Protein AF-A0A844QDG2-F1 (afdb_monomer_lite)

Foldseek 3Di:
DADQDDDPDDDDDPVVVVVVVVVSVVVRVVLVVLLVLLQVLCLVVQLLCVAPDPVSNVVSTQPAFDDPVVCVVDVCRRSHGSSFDPDVVRSVVSVVVSVVVVQVVVCVVPPDHDPDDPPDDDPDDDPPDDDDDDDDDDDDDDDDDDDDDDDDDDDDDDDDDDDD

pLDDT: mean 73.68, std 22.1, range [36.16, 97.31]

Structure (m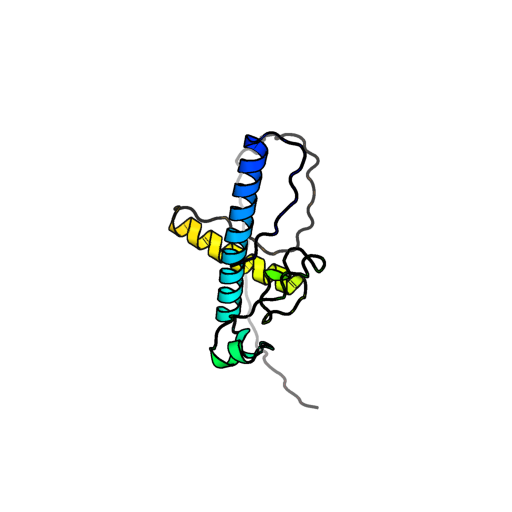mCIF, N/CA/C/O backbone):
data_AF-A0A844QDG2-F1
#
_entry.id   AF-A0A844QDG2-F1
#
loop_
_atom_site.group_PDB
_atom_site.id
_atom_site.type_symbol
_atom_site.label_atom_id
_atom_site.label_alt_id
_atom_site.label_comp_id
_atom_site.label_asym_id
_atom_site.label_entity_id
_atom_site.label_seq_id
_atom_site.pdbx_PDB_ins_code
_atom_site.Cartn_x
_atom_site.Cartn_y
_atom_site.Cartn_z
_atom_site.occupancy
_atom_site.B_iso_or_equiv
_atom_site.auth_seq_id
_atom_site.auth_comp_id
_atom_site.auth_asym_id
_atom_site.auth_atom_id
_atom_site.pdbx_PDB_model_num
ATOM 1 N N . MET A 1 1 ? 0.513 -11.232 -3.113 1.00 72.62 1 MET A N 1
ATOM 2 C CA . MET A 1 1 ? 1.389 -10.533 -4.073 1.00 72.62 1 MET A CA 1
ATOM 3 C C . MET A 1 1 ? 0.499 -9.767 -5.039 1.00 72.62 1 MET A C 1
ATOM 5 O O . MET A 1 1 ? -0.597 -10.260 -5.295 1.00 72.62 1 MET A O 1
ATOM 9 N N . PHE A 1 2 ? 0.894 -8.570 -5.483 1.00 84.56 2 PHE A N 1
ATOM 10 C CA . PHE A 1 2 ? 0.125 -7.831 -6.492 1.00 84.56 2 PHE A CA 1
ATOM 11 C C . PHE A 1 2 ? 0.264 -8.509 -7.857 1.00 84.56 2 PHE A C 1
ATOM 13 O O . PHE A 1 2 ? 1.326 -9.056 -8.154 1.00 84.56 2 PHE A O 1
ATOM 20 N N . LYS A 1 3 ? -0.808 -8.508 -8.656 1.00 84.69 3 LYS A N 1
ATOM 21 C CA . LYS A 1 3 ? -0.765 -9.057 -10.015 1.00 84.69 3 LYS A CA 1
ATOM 22 C C . LYS A 1 3 ? -0.059 -8.063 -10.924 1.00 84.69 3 LYS A C 1
ATOM 24 O O . LYS A 1 3 ? -0.501 -6.925 -11.011 1.00 84.69 3 LYS A O 1
ATOM 29 N N . VAL A 1 4 ? 1.002 -8.497 -11.597 1.00 83.94 4 VAL A N 1
ATOM 30 C CA . VAL A 1 4 ? 1.679 -7.680 -12.608 1.00 83.94 4 VAL A CA 1
ATOM 31 C C . VAL A 1 4 ? 0.841 -7.725 -13.889 1.00 83.94 4 VAL A C 1
ATOM 33 O O . VAL A 1 4 ? 0.665 -8.817 -14.426 1.00 83.94 4 VAL A O 1
ATOM 36 N N . PRO A 1 5 ? 0.287 -6.603 -14.374 1.00 82.69 5 PRO A N 1
ATOM 37 C CA . PRO A 1 5 ? -0.456 -6.590 -15.620 1.00 82.69 5 PRO A CA 1
ATOM 38 C C . PRO A 1 5 ? 0.498 -6.799 -16.794 1.00 82.69 5 PRO A C 1
ATOM 40 O O . PRO A 1 5 ? 1.585 -6.214 -16.852 1.00 82.69 5 PRO A O 1
ATOM 43 N N . GLU A 1 6 ? 0.060 -7.617 -17.744 1.00 84.50 6 GLU A N 1
ATOM 44 C CA . GLU A 1 6 ? 0.710 -7.733 -19.041 1.00 84.50 6 GLU A CA 1
ATOM 45 C C . GLU A 1 6 ? 0.449 -6.447 -19.825 1.00 84.50 6 GLU A C 1
ATOM 47 O O . GLU A 1 6 ? -0.697 -6.036 -20.017 1.00 84.50 6 GLU A O 1
ATOM 52 N N . ILE A 1 7 ? 1.524 -5.779 -20.236 1.00 84.69 7 ILE A N 1
ATOM 53 C CA . ILE A 1 7 ? 1.446 -4.592 -21.088 1.00 84.69 7 ILE A CA 1
ATOM 54 C C . ILE A 1 7 ? 1.850 -5.035 -22.492 1.00 84.69 7 ILE A C 1
ATOM 56 O O . ILE A 1 7 ? 2.894 -5.684 -22.618 1.00 84.69 7 ILE A O 1
ATOM 60 N N . PRO A 1 8 ? 1.064 -4.702 -23.532 1.00 88.44 8 PRO A N 1
ATOM 61 C CA . PRO A 1 8 ? 1.437 -4.978 -24.909 1.00 88.44 8 PRO A CA 1
ATOM 62 C C . PRO A 1 8 ? 2.811 -4.401 -25.230 1.00 88.44 8 PRO A C 1
ATOM 64 O O . PRO A 1 8 ? 3.163 -3.309 -24.773 1.00 88.44 8 PRO A O 1
ATOM 67 N N . ARG A 1 9 ? 3.580 -5.125 -26.042 1.00 87.88 9 ARG A N 1
ATOM 68 C CA . ARG A 1 9 ? 4.896 -4.661 -26.460 1.00 87.88 9 ARG A CA 1
ATOM 69 C C . ARG A 1 9 ? 4.793 -3.368 -27.267 1.00 87.88 9 ARG A C 1
ATOM 71 O O . ARG A 1 9 ? 4.065 -3.308 -28.253 1.00 87.88 9 ARG A O 1
ATOM 78 N N . GLY A 1 10 ? 5.512 -2.344 -26.814 1.00 86.06 10 GLY A N 1
ATOM 79 C CA . GLY A 1 10 ? 5.570 -1.032 -27.453 1.00 86.06 10 GLY A CA 1
ATOM 80 C C . GLY A 1 10 ? 6.778 -0.866 -28.376 1.00 86.06 10 GLY A C 1
ATOM 81 O O . GLY A 1 10 ? 7.535 -1.805 -28.628 1.00 86.06 10 GLY A O 1
ATOM 82 N N . PHE A 1 11 ? 6.973 0.363 -28.850 1.00 83.00 11 PHE A N 1
ATOM 83 C CA . PHE A 1 11 ? 8.175 0.755 -29.583 1.00 83.00 11 PHE A CA 1
ATOM 84 C C . PHE A 1 11 ? 9.370 0.844 -28.620 1.00 83.00 11 PHE A C 1
ATOM 86 O O . PHE A 1 11 ? 9.289 1.518 -27.596 1.00 83.00 11 PHE A O 1
ATOM 93 N N . GLY A 1 12 ? 10.470 0.161 -28.939 1.00 90.31 12 GLY A N 1
ATOM 94 C CA . GLY A 1 12 ? 11.686 0.141 -28.124 1.00 90.31 12 GLY A CA 1
ATOM 95 C C . GLY A 1 12 ? 12.598 -1.033 -28.474 1.00 90.31 12 GLY A C 1
ATOM 96 O O . GLY A 1 12 ? 12.175 -1.992 -29.125 1.00 90.31 12 GLY A O 1
ATOM 97 N N . THR A 1 13 ? 13.860 -0.956 -28.057 1.00 95.69 13 THR A N 1
ATOM 98 C CA . THR A 1 13 ? 14.818 -2.060 -28.213 1.00 95.69 13 THR A CA 1
ATOM 99 C C . THR A 1 13 ? 14.502 -3.206 -27.248 1.00 95.69 13 THR A C 1
ATOM 101 O O . THR A 1 13 ? 13.815 -3.013 -26.244 1.00 95.69 13 THR A O 1
ATOM 104 N N . ASP A 1 14 ? 15.036 -4.403 -27.511 1.00 95.19 14 ASP A N 1
ATOM 105 C CA . ASP A 1 14 ? 14.911 -5.543 -26.588 1.00 95.19 14 ASP A CA 1
ATOM 106 C C . ASP A 1 14 ? 15.429 -5.212 -25.184 1.00 95.19 14 ASP A C 1
ATOM 108 O O . ASP A 1 14 ? 14.779 -5.539 -24.195 1.00 95.19 14 ASP A O 1
ATOM 112 N N . ALA A 1 15 ? 16.546 -4.485 -25.095 1.00 94.94 15 ALA A N 1
ATOM 113 C CA . ALA A 1 15 ? 17.123 -4.069 -23.819 1.00 94.94 15 ALA A CA 1
ATOM 114 C C . ALA A 1 15 ? 16.211 -3.100 -23.045 1.00 94.94 15 ALA A C 1
ATOM 116 O O . ALA A 1 15 ? 16.082 -3.208 -21.827 1.00 94.94 15 ALA A O 1
ATOM 117 N N . GLN A 1 16 ? 15.554 -2.163 -23.740 1.00 93.56 16 GLN A N 1
ATOM 118 C CA . GLN A 1 16 ? 14.581 -1.258 -23.118 1.00 93.56 16 GLN A CA 1
ATOM 119 C C . GLN A 1 16 ? 13.349 -2.020 -22.628 1.00 93.56 16 GLN A C 1
ATOM 121 O O . GLN A 1 16 ? 12.845 -1.740 -21.541 1.00 93.56 16 GLN A O 1
ATOM 126 N N . TRP A 1 17 ? 12.883 -2.994 -23.414 1.00 92.12 17 TRP A N 1
ATOM 127 C CA . TRP A 1 17 ? 11.761 -3.841 -23.028 1.00 92.12 17 TRP A CA 1
ATOM 128 C C . TRP A 1 17 ? 12.082 -4.654 -21.772 1.00 92.12 17 TRP A C 1
ATOM 130 O O . TRP A 1 17 ? 11.330 -4.608 -20.802 1.00 92.12 17 TRP A O 1
ATOM 140 N N . GLU A 1 18 ? 13.232 -5.329 -21.751 1.00 92.06 18 GLU A N 1
ATOM 141 C CA . GLU A 1 18 ? 13.666 -6.137 -20.612 1.00 92.06 18 GLU A CA 1
ATOM 142 C C . GLU A 1 18 ? 13.830 -5.298 -19.336 1.00 92.06 18 GLU A C 1
ATOM 144 O O . GLU A 1 18 ? 13.400 -5.711 -18.256 1.00 92.06 18 GLU A O 1
ATOM 149 N N . LEU A 1 19 ? 14.407 -4.095 -19.447 1.00 93.25 19 LEU A N 1
ATOM 150 C CA . LEU A 1 19 ? 14.498 -3.166 -18.321 1.00 93.25 19 LEU A CA 1
ATOM 151 C C . LEU A 1 19 ? 13.104 -2.807 -17.786 1.00 93.25 19 LEU A C 1
ATOM 153 O O . LEU A 1 19 ? 12.868 -2.912 -16.583 1.00 93.25 19 LEU A O 1
ATOM 157 N N . GLY A 1 20 ? 12.169 -2.460 -18.675 1.00 90.88 20 GLY A N 1
ATOM 158 C CA . GLY A 1 20 ? 10.796 -2.131 -18.297 1.00 90.88 20 GLY A CA 1
ATOM 159 C C . GLY A 1 20 ? 10.067 -3.292 -17.614 1.00 90.88 20 GLY A C 1
ATOM 160 O O . GLY A 1 20 ? 9.335 -3.084 -16.645 1.00 90.88 20 GLY A O 1
ATOM 161 N N . GLU A 1 21 ? 10.289 -4.533 -18.054 1.00 91.94 21 GLU A N 1
ATOM 162 C CA . GLU A 1 21 ? 9.719 -5.714 -17.395 1.00 91.94 21 GLU A CA 1
ATOM 163 C C . GLU A 1 21 ? 10.270 -5.917 -15.981 1.00 91.94 21 GLU A C 1
ATOM 165 O O . GLU A 1 21 ? 9.494 -6.207 -15.063 1.00 91.94 21 GLU A O 1
ATOM 170 N N . ARG A 1 22 ? 11.579 -5.714 -15.786 1.00 92.06 22 ARG A N 1
ATOM 171 C CA . ARG A 1 22 ? 12.222 -5.793 -14.466 1.00 92.06 22 ARG A CA 1
ATOM 172 C C . ARG A 1 22 ? 11.715 -4.702 -13.528 1.00 92.06 22 ARG A C 1
ATOM 174 O O . ARG A 1 22 ? 11.293 -5.010 -12.415 1.00 92.06 22 ARG A O 1
ATOM 181 N N . GLU A 1 23 ? 11.689 -3.449 -13.977 1.00 92.25 23 GLU A N 1
ATOM 182 C CA . GLU A 1 23 ? 11.179 -2.320 -13.187 1.00 92.25 23 GLU A CA 1
ATOM 183 C C . GLU A 1 23 ? 9.711 -2.518 -12.800 1.00 92.25 23 GLU A C 1
ATOM 185 O O . GLU A 1 23 ? 9.315 -2.269 -11.657 1.00 92.25 23 GLU A O 1
ATOM 190 N N . ARG A 1 24 ? 8.899 -3.039 -13.725 1.00 89.31 24 ARG A N 1
ATOM 191 C CA . ARG A 1 24 ? 7.502 -3.378 -13.456 1.00 89.31 24 ARG A CA 1
ATOM 192 C C . ARG A 1 24 ? 7.401 -4.483 -12.405 1.00 89.31 24 ARG A C 1
ATOM 194 O O . ARG A 1 24 ? 6.666 -4.318 -11.434 1.00 89.31 24 ARG A O 1
ATOM 201 N N . ALA A 1 25 ? 8.134 -5.585 -12.546 1.00 89.62 25 ALA A N 1
ATOM 202 C CA . ALA A 1 25 ? 8.129 -6.654 -11.545 1.00 89.62 25 ALA A CA 1
ATOM 203 C C . ALA A 1 25 ? 8.523 -6.132 -10.149 1.00 89.62 25 ALA A C 1
ATOM 205 O O . ALA A 1 25 ? 7.859 -6.439 -9.152 1.00 89.62 25 ALA A O 1
ATOM 206 N N . ASP A 1 26 ? 9.538 -5.272 -10.089 1.00 91.12 26 ASP A N 1
ATOM 207 C CA . ASP A 1 26 ? 10.023 -4.657 -8.857 1.00 91.12 26 ASP A CA 1
ATOM 208 C C . ASP A 1 26 ? 9.008 -3.700 -8.230 1.00 91.12 26 ASP A C 1
ATOM 210 O O . ASP A 1 26 ? 8.775 -3.759 -7.020 1.00 91.12 26 ASP A O 1
ATOM 214 N N . CYS A 1 27 ? 8.333 -2.880 -9.034 1.00 89.69 27 CYS A N 1
ATOM 215 C CA . CYS A 1 27 ? 7.267 -1.996 -8.571 1.00 89.69 27 CYS A CA 1
ATOM 216 C C . CYS A 1 27 ? 6.144 -2.784 -7.870 1.00 89.69 27 CYS A C 1
ATOM 218 O O . CYS A 1 27 ? 5.777 -2.486 -6.730 1.00 89.69 27 CYS A O 1
ATOM 220 N N . TYR A 1 28 ? 5.654 -3.860 -8.491 1.00 89.44 28 TYR A N 1
ATOM 221 C CA . TYR A 1 28 ? 4.571 -4.686 -7.940 1.00 89.44 28 TYR A CA 1
ATOM 222 C C . TYR A 1 28 ? 5.007 -5.516 -6.723 1.00 89.44 28 TYR A C 1
ATOM 224 O O . TYR A 1 28 ? 4.216 -5.741 -5.795 1.00 89.44 28 TYR A O 1
ATOM 232 N N . ARG A 1 29 ? 6.277 -5.937 -6.675 1.00 90.56 29 ARG A N 1
ATOM 233 C CA . ARG A 1 29 ? 6.890 -6.514 -5.471 1.00 90.56 29 ARG A CA 1
ATOM 234 C C . ARG A 1 29 ? 6.881 -5.499 -4.326 1.00 90.56 29 ARG A C 1
ATOM 236 O O . ARG A 1 29 ? 6.397 -5.819 -3.237 1.00 90.56 29 ARG A O 1
ATOM 243 N N . ASN A 1 30 ? 7.336 -4.273 -4.581 1.00 90.31 30 ASN A N 1
ATOM 244 C CA . ASN A 1 30 ? 7.398 -3.195 -3.593 1.00 90.31 30 ASN A CA 1
ATOM 245 C C . ASN A 1 30 ? 6.001 -2.792 -3.095 1.00 90.31 30 ASN A C 1
ATOM 247 O O . ASN A 1 30 ? 5.809 -2.625 -1.892 1.00 90.31 30 ASN A O 1
ATOM 251 N N . MET A 1 31 ? 4.991 -2.747 -3.969 1.00 90.25 31 MET A N 1
ATOM 252 C CA . MET A 1 31 ? 3.588 -2.556 -3.570 1.00 90.25 31 MET A CA 1
ATOM 253 C C . MET A 1 31 ? 3.116 -3.619 -2.566 1.00 90.25 31 MET A C 1
ATOM 255 O O . MET A 1 31 ? 2.415 -3.308 -1.602 1.00 90.25 31 MET A O 1
ATOM 259 N N . GLY A 1 32 ? 3.531 -4.878 -2.749 1.00 91.50 32 GLY A N 1
ATOM 260 C CA . GLY A 1 32 ? 3.258 -5.958 -1.800 1.00 91.50 32 GLY A CA 1
ATOM 261 C C . GLY A 1 32 ? 3.855 -5.705 -0.415 1.00 91.50 32 GLY A C 1
ATOM 262 O O . GLY A 1 32 ? 3.178 -5.925 0.592 1.00 91.50 32 GLY A O 1
ATOM 263 N N . ILE A 1 33 ? 5.092 -5.209 -0.372 1.00 91.56 33 ILE A N 1
ATOM 264 C CA . ILE A 1 33 ? 5.789 -4.838 0.867 1.00 91.56 33 ILE A CA 1
ATOM 265 C C . ILE A 1 33 ? 5.067 -3.671 1.550 1.00 91.56 33 ILE A C 1
ATOM 267 O O . ILE A 1 33 ? 4.738 -3.766 2.733 1.00 91.56 33 ILE A O 1
ATOM 271 N N . ILE A 1 34 ? 4.745 -2.612 0.800 1.00 91.62 34 ILE A N 1
ATOM 272 C CA . ILE A 1 34 ? 4.042 -1.427 1.312 1.00 91.62 34 ILE A CA 1
ATOM 273 C C . ILE A 1 34 ? 2.681 -1.814 1.898 1.00 91.62 34 ILE A C 1
ATOM 275 O O . ILE A 1 34 ? 2.371 -1.422 3.021 1.00 91.62 34 ILE A O 1
ATOM 279 N N . LEU A 1 35 ? 1.886 -2.639 1.204 1.00 93.69 35 LEU A N 1
ATOM 280 C CA . LEU A 1 35 ? 0.618 -3.140 1.747 1.00 93.69 35 LEU A CA 1
ATOM 281 C C . LEU A 1 35 ? 0.830 -3.904 3.063 1.00 93.69 35 LEU A C 1
ATOM 283 O O . LEU A 1 35 ? 0.055 -3.730 4.004 1.00 93.69 35 LEU A O 1
ATOM 287 N N . GLY A 1 36 ? 1.869 -4.738 3.148 1.00 94.38 36 GLY A N 1
ATOM 288 C CA . GLY A 1 36 ? 2.217 -5.458 4.375 1.00 94.38 36 GLY A CA 1
ATOM 289 C C . GLY A 1 36 ? 2.527 -4.514 5.541 1.00 94.38 36 GLY A C 1
ATOM 290 O O . GLY A 1 36 ? 2.025 -4.718 6.649 1.00 94.38 36 GLY A O 1
ATOM 291 N N . LEU A 1 37 ? 3.280 -3.442 5.286 1.00 94.31 37 LEU A N 1
ATOM 292 C CA . LEU A 1 37 ? 3.583 -2.408 6.279 1.00 94.31 37 LEU A CA 1
ATOM 293 C C . LEU A 1 37 ? 2.327 -1.648 6.709 1.00 94.31 37 LEU A C 1
ATOM 295 O O . LEU A 1 37 ? 2.074 -1.517 7.905 1.00 94.31 37 LEU A O 1
ATOM 299 N N . MET A 1 38 ? 1.489 -1.232 5.760 1.00 94.75 38 MET A N 1
ATOM 300 C CA . MET A 1 38 ? 0.209 -0.577 6.047 1.00 94.75 38 MET A CA 1
ATOM 301 C C . MET A 1 38 ? -0.691 -1.473 6.915 1.00 94.75 38 MET A C 1
ATOM 303 O O . MET A 1 38 ? -1.262 -1.032 7.913 1.00 94.75 38 MET A O 1
ATOM 307 N N . GLN A 1 39 ? -0.785 -2.768 6.595 1.00 95.56 39 GLN A N 1
ATOM 308 C CA . GLN A 1 39 ? -1.524 -3.750 7.396 1.00 95.56 39 GLN A CA 1
ATOM 309 C C . GLN A 1 39 ? -0.938 -3.910 8.805 1.00 95.56 39 GLN A C 1
ATOM 311 O O . GLN A 1 39 ? -1.691 -4.017 9.782 1.00 95.56 39 GLN A O 1
ATOM 316 N N . TRP A 1 40 ? 0.387 -3.919 8.932 1.00 95.81 40 TRP A N 1
ATOM 317 C CA . TRP A 1 40 ? 1.062 -3.973 10.224 1.00 95.81 40 TRP A CA 1
ATOM 318 C C . TRP A 1 40 ? 0.755 -2.730 11.069 1.00 95.81 40 TRP A C 1
ATOM 320 O O . TRP A 1 40 ? 0.316 -2.874 12.213 1.00 95.81 40 TRP A O 1
ATOM 330 N N . VAL A 1 41 ? 0.857 -1.526 10.494 1.00 95.25 41 VAL A N 1
ATOM 331 C CA . VAL A 1 41 ? 0.516 -0.272 11.183 1.00 95.25 41 VAL A CA 1
ATOM 332 C C . VAL A 1 41 ? -0.954 -0.272 11.609 1.00 95.25 41 VAL A C 1
ATOM 334 O O . VAL A 1 41 ? -1.238 -0.094 12.792 1.00 95.25 41 VAL A O 1
ATOM 337 N N . CYS A 1 42 ? -1.899 -0.592 10.717 1.00 95.62 42 CYS A N 1
ATOM 338 C CA . CYS A 1 42 ? -3.320 -0.710 11.075 1.00 95.62 42 CYS A CA 1
ATOM 339 C C . CYS A 1 42 ? -3.571 -1.747 12.185 1.00 95.62 42 CYS A C 1
ATOM 341 O O . CYS A 1 42 ? -4.517 -1.625 12.968 1.00 95.62 42 CYS A O 1
ATOM 343 N N . THR A 1 43 ? -2.760 -2.806 12.250 1.00 95.88 43 THR A N 1
ATOM 344 C CA . THR A 1 43 ? -2.839 -3.793 13.332 1.00 95.88 43 THR A CA 1
ATOM 345 C C . THR A 1 43 ? -2.396 -3.182 14.654 1.00 95.88 43 THR A C 1
ATOM 347 O O . THR A 1 43 ? -3.143 -3.296 15.628 1.00 95.88 43 THR A O 1
ATOM 350 N N . ARG A 1 44 ? -1.242 -2.500 14.665 1.00 95.75 44 ARG A N 1
ATOM 351 C CA . ARG A 1 44 ? -0.671 -1.810 15.831 1.00 95.75 44 ARG A CA 1
ATOM 352 C C . ARG A 1 44 ? -1.600 -0.722 16.371 1.00 95.75 44 ARG A C 1
ATOM 354 O O . ARG A 1 44 ? -1.798 -0.652 17.578 1.00 95.75 44 ARG A O 1
ATOM 361 N N . LEU A 1 45 ? -2.231 0.052 15.488 1.00 93.44 45 LEU A N 1
ATOM 362 C CA . LEU A 1 45 ? -3.213 1.086 15.843 1.00 93.44 45 LEU A CA 1
ATOM 363 C C . LEU A 1 45 ? -4.564 0.510 16.313 1.00 93.44 45 LEU A C 1
ATOM 365 O O . LEU A 1 45 ? -5.411 1.232 16.828 1.00 93.44 45 LEU A O 1
ATOM 369 N N . GLY A 1 46 ? -4.786 -0.802 16.169 1.00 95.75 46 GLY A N 1
ATOM 370 C CA . GLY A 1 46 ? -6.009 -1.462 16.630 1.00 95.75 46 GLY A CA 1
ATOM 371 C C . GLY A 1 46 ? -7.193 -1.378 15.661 1.00 95.75 46 GLY A C 1
ATOM 372 O O . GLY A 1 46 ? -8.290 -1.830 16.001 1.00 95.75 46 GLY A O 1
ATOM 373 N N . ASN A 1 47 ? -6.990 -0.893 14.435 1.00 95.50 47 ASN A N 1
ATOM 374 C CA . ASN A 1 47 ? -8.056 -0.670 13.443 1.00 95.50 47 ASN A CA 1
ATOM 375 C C . ASN A 1 47 ? -8.766 -1.980 13.063 1.00 95.50 47 ASN A C 1
ATOM 377 O O . ASN A 1 47 ? -9.957 -2.006 12.748 1.00 95.50 47 ASN A O 1
ATOM 381 N N . HIS A 1 48 ? -8.070 -3.115 13.191 1.00 95.88 48 HIS A N 1
ATOM 382 C CA . HIS A 1 48 ? -8.634 -4.452 13.000 1.00 95.88 48 HIS A CA 1
ATOM 383 C C . HIS A 1 48 ? -9.877 -4.732 13.864 1.00 95.88 48 HIS A C 1
ATOM 385 O O . HIS A 1 48 ? -10.687 -5.564 13.465 1.00 95.88 48 HIS A O 1
ATOM 391 N N . ARG A 1 49 ? -10.057 -4.052 15.010 1.00 95.56 49 ARG A N 1
ATOM 392 C CA . ARG A 1 49 ? -11.203 -4.234 15.923 1.00 95.56 49 ARG A CA 1
ATOM 393 C C . ARG A 1 49 ? -12.517 -3.722 15.330 1.00 95.56 49 ARG A C 1
ATOM 395 O O . ARG A 1 49 ? -13.561 -4.321 15.564 1.00 95.56 49 ARG A O 1
ATOM 402 N N . ARG A 1 50 ? -12.450 -2.644 14.542 1.00 94.38 50 ARG A N 1
ATOM 403 C CA . ARG A 1 50 ? -13.603 -1.994 13.888 1.00 94.38 50 ARG A CA 1
ATOM 404 C C . ARG A 1 50 ? -13.685 -2.284 12.390 1.00 94.38 50 ARG A C 1
ATOM 406 O O . ARG A 1 50 ? -14.640 -1.898 11.730 1.00 94.38 50 ARG A O 1
ATOM 413 N N . CYS A 1 51 ? -12.699 -2.994 11.852 1.00 95.12 51 CYS A N 1
ATOM 414 C CA . CYS A 1 51 ? -12.620 -3.338 10.442 1.00 95.12 51 CYS A CA 1
ATOM 415 C C . CYS A 1 51 ? -13.887 -4.042 9.948 1.00 95.12 51 CYS A C 1
ATOM 417 O O . CYS A 1 51 ? -14.341 -4.986 10.593 1.00 95.12 51 CYS A O 1
ATOM 419 N N . ARG A 1 52 ? -14.402 -3.665 8.768 1.00 92.56 52 ARG A N 1
ATOM 420 C CA . ARG A 1 52 ? -15.587 -4.293 8.146 1.00 92.56 52 ARG A CA 1
ATOM 421 C C . ARG A 1 52 ? -15.422 -5.797 7.911 1.00 92.56 52 ARG A C 1
ATOM 423 O O . ARG A 1 52 ? -16.368 -6.568 8.069 1.00 92.56 52 ARG A O 1
ATOM 430 N N . LEU A 1 53 ? -14.198 -6.246 7.632 1.00 94.31 53 LEU A N 1
ATOM 431 C CA . LEU A 1 53 ? -13.897 -7.656 7.402 1.00 94.31 53 LEU A CA 1
ATOM 432 C C . LEU A 1 53 ? -13.893 -8.460 8.710 1.00 94.31 53 LEU A C 1
ATOM 434 O O . LEU A 1 53 ? -13.045 -8.260 9.584 1.00 94.31 53 LEU A O 1
ATOM 438 N N . ARG A 1 54 ? -14.789 -9.452 8.804 1.00 95.94 54 ARG A N 1
ATOM 439 C CA . ARG A 1 54 ? -14.905 -10.351 9.969 1.00 95.94 54 ARG A CA 1
ATOM 440 C C . ARG A 1 54 ? -13.596 -11.077 10.294 1.00 95.94 54 ARG A C 1
ATOM 442 O O . ARG A 1 54 ? -13.283 -11.276 11.466 1.00 95.94 54 ARG A O 1
ATOM 449 N N . VAL A 1 55 ? -12.818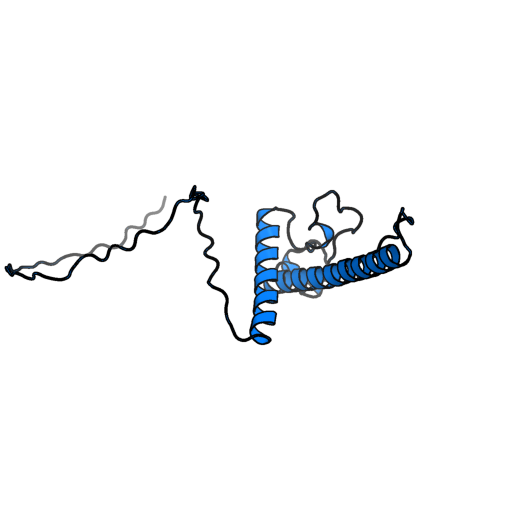 -11.447 9.274 1.00 95.00 55 VAL A N 1
ATOM 450 C CA . VAL A 1 55 ? -11.538 -12.153 9.452 1.00 95.00 55 VAL A CA 1
ATOM 451 C C . VAL A 1 55 ? -10.509 -11.314 10.216 1.00 95.00 55 VAL A C 1
ATOM 453 O O . VAL A 1 55 ? -9.811 -11.863 11.066 1.00 95.00 55 VAL A O 1
ATOM 456 N N . CYS A 1 56 ? -10.455 -9.997 9.986 1.00 96.56 56 CYS A N 1
ATOM 457 C CA . CYS A 1 56 ? -9.519 -9.103 10.671 1.00 96.56 56 CYS A CA 1
ATOM 458 C C . CYS A 1 56 ? -9.854 -8.991 12.163 1.00 96.56 56 CYS A C 1
ATOM 460 O O . CYS A 1 56 ? -8.968 -9.106 13.010 1.00 96.56 56 CYS A O 1
ATOM 462 N N . ARG A 1 57 ? -11.153 -8.865 12.483 1.00 96.75 57 ARG A N 1
ATOM 463 C CA . ARG A 1 57 ? -11.651 -8.860 13.868 1.00 96.75 57 ARG A CA 1
ATOM 464 C C . ARG A 1 57 ? -11.326 -10.177 14.576 1.00 96.75 57 ARG A C 1
ATOM 466 O O . ARG A 1 57 ? -10.757 -10.166 15.662 1.00 96.75 57 ARG A O 1
ATOM 473 N N . ARG A 1 58 ? -11.615 -11.318 13.932 1.00 97.31 58 ARG A N 1
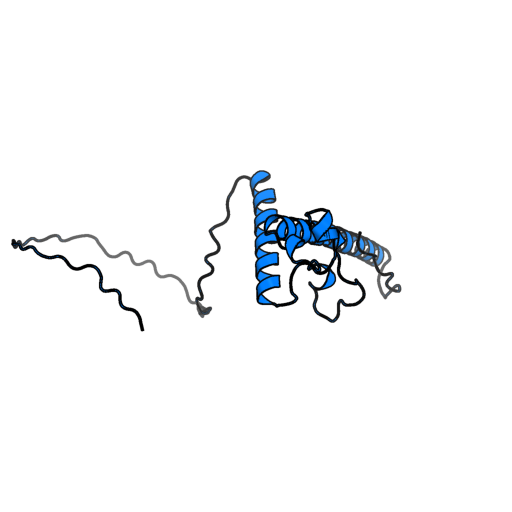ATOM 474 C CA . ARG A 1 58 ? -11.367 -12.662 14.490 1.00 97.31 58 ARG A CA 1
ATOM 475 C C . ARG A 1 58 ? -9.881 -12.934 14.733 1.00 97.31 58 ARG A C 1
ATOM 477 O O . ARG A 1 58 ? -9.529 -13.449 15.786 1.00 97.31 58 ARG A O 1
ATOM 484 N N . LYS A 1 59 ? -9.016 -12.608 13.768 1.00 95.88 59 LYS A N 1
ATOM 485 C CA . LYS A 1 59 ? -7.566 -12.864 13.851 1.00 95.88 59 LYS A CA 1
ATOM 486 C C . LYS A 1 59 ? -6.800 -11.794 14.635 1.00 95.88 59 LYS A C 1
ATOM 488 O O . LYS A 1 59 ? -5.588 -11.920 14.767 1.00 95.88 59 LYS A O 1
ATOM 493 N N . ARG A 1 60 ? -7.483 -10.745 15.112 1.00 96.69 60 ARG A N 1
ATOM 494 C CA . ARG A 1 60 ? -6.893 -9.592 15.816 1.00 96.69 60 ARG A CA 1
ATOM 495 C C . ARG A 1 60 ? -5.728 -8.940 15.054 1.00 96.69 60 ARG A C 1
ATOM 497 O O . ARG A 1 60 ? -4.788 -8.428 15.650 1.00 96.69 60 ARG A O 1
ATOM 504 N N . ARG A 1 61 ? -5.787 -8.983 13.721 1.00 96.44 61 ARG A N 1
ATOM 505 C CA . ARG A 1 61 ? -4.786 -8.393 12.825 1.00 96.44 61 ARG A CA 1
ATOM 506 C C . ARG A 1 61 ? -5.414 -7.972 11.510 1.00 96.44 61 ARG A C 1
ATOM 508 O O . ARG A 1 61 ? -6.341 -8.622 11.025 1.00 96.44 61 ARG A O 1
ATOM 515 N N . CYS A 1 62 ? -4.902 -6.901 10.924 1.00 96.00 62 CYS A N 1
ATOM 516 C CA . CYS A 1 62 ? -5.273 -6.492 9.584 1.00 96.00 62 CYS A CA 1
ATOM 517 C C . CYS A 1 62 ? -4.670 -7.477 8.575 1.00 96.00 62 CYS A C 1
ATOM 519 O O . CYS A 1 62 ? -3.468 -7.708 8.564 1.00 96.00 62 CYS A O 1
ATOM 521 N N . ALA A 1 63 ? -5.521 -8.084 7.754 1.00 93.31 63 ALA A N 1
ATOM 522 C CA . ALA A 1 63 ? -5.113 -8.973 6.662 1.00 93.31 63 ALA A CA 1
ATOM 523 C C . ALA A 1 63 ? -5.904 -8.688 5.378 1.00 93.31 63 ALA A C 1
ATOM 525 O O . ALA A 1 63 ? -5.874 -9.460 4.424 1.00 93.31 63 ALA A O 1
ATOM 526 N N . GLY A 1 64 ? -6.698 -7.617 5.396 1.00 90.06 64 GLY A N 1
ATOM 527 C CA . GLY A 1 64 ? -7.568 -7.260 4.297 1.00 90.06 64 GLY A CA 1
ATOM 528 C C . GLY A 1 64 ? -6.810 -6.529 3.204 1.00 90.06 64 GLY A C 1
ATOM 529 O O . GLY A 1 64 ? -5.856 -5.799 3.470 1.00 90.06 64 GLY A O 1
ATOM 530 N N . ARG A 1 65 ? -7.305 -6.676 1.984 1.00 91.31 65 ARG A N 1
ATOM 531 C CA . ARG A 1 65 ? -6.819 -5.977 0.802 1.00 91.31 65 ARG A CA 1
ATOM 532 C C . ARG A 1 65 ? -8.014 -5.439 0.027 1.00 91.31 65 ARG A C 1
ATOM 534 O O . ARG A 1 65 ? -9.076 -6.065 0.043 1.00 91.31 65 ARG A O 1
ATOM 541 N N . ARG A 1 66 ? -7.863 -4.263 -0.578 1.00 90.19 66 ARG A N 1
ATOM 542 C CA . ARG A 1 66 ? -8.884 -3.681 -1.454 1.00 90.19 66 ARG A CA 1
ATOM 543 C C . ARG A 1 66 ? -8.747 -4.240 -2.879 1.00 90.19 66 ARG A C 1
ATOM 545 O O . ARG A 1 66 ? -7.683 -4.765 -3.207 1.00 90.19 66 ARG A O 1
ATOM 552 N N . PRO A 1 67 ? -9.814 -4.192 -3.691 1.00 86.69 67 PRO A N 1
ATOM 553 C CA . PRO A 1 67 ? -9.752 -4.630 -5.082 1.00 86.69 67 PRO A CA 1
ATOM 554 C C . PRO A 1 67 ? -8.648 -3.900 -5.863 1.00 86.69 67 PRO A C 1
ATOM 556 O O . PRO A 1 67 ? -8.459 -2.697 -5.692 1.00 86.69 67 PRO A O 1
ATOM 559 N N . GLU A 1 68 ? -7.896 -4.652 -6.671 1.00 82.06 68 GLU A N 1
ATOM 560 C CA . GLU A 1 68 ? -6.759 -4.152 -7.464 1.00 82.06 68 GLU A CA 1
ATOM 561 C C . GLU A 1 68 ? -7.195 -3.438 -8.744 1.00 82.06 68 GLU A C 1
ATOM 563 O O . GLU A 1 68 ? -6.396 -2.764 -9.361 1.00 82.06 68 GLU A O 1
ATOM 568 N N . ASP A 1 69 ? -8.436 -3.600 -9.179 1.00 77.56 69 ASP A N 1
ATOM 569 C CA . ASP A 1 69 ? -8.987 -3.020 -10.407 1.00 77.56 69 ASP A CA 1
ATOM 570 C C . ASP A 1 69 ? -9.344 -1.531 -10.266 1.00 77.56 69 ASP A C 1
ATOM 572 O O . ASP A 1 69 ? -9.579 -0.849 -11.260 1.00 77.56 69 ASP A O 1
ATOM 576 N N . ARG A 1 70 ? -9.344 -0.997 -9.040 1.00 70.62 70 ARG A N 1
ATOM 577 C CA . ARG A 1 70 ? -9.768 0.376 -8.728 1.00 70.62 70 ARG A CA 1
ATOM 578 C C . ARG A 1 70 ? -8.610 1.349 -8.495 1.00 70.62 70 ARG A C 1
ATOM 580 O O . ARG A 1 70 ? -8.632 2.131 -7.552 1.00 70.62 70 ARG A O 1
ATOM 587 N N . TRP A 1 71 ? -7.589 1.318 -9.350 1.00 66.75 71 TRP A N 1
ATOM 588 C CA . TRP A 1 71 ? -6.494 2.305 -9.299 1.00 66.75 71 TRP A CA 1
ATOM 589 C C . TRP A 1 71 ? -6.957 3.736 -9.614 1.00 66.75 71 TRP A C 1
ATOM 591 O O . TRP A 1 71 ? -6.335 4.694 -9.159 1.00 66.75 71 TRP A O 1
ATOM 601 N N . ASN A 1 72 ? -8.066 3.882 -10.346 1.00 61.31 72 ASN A N 1
ATOM 602 C CA . ASN A 1 72 ? -8.648 5.183 -10.689 1.00 61.31 72 ASN A CA 1
ATOM 603 C C . ASN A 1 72 ? -9.226 5.929 -9.472 1.00 61.31 72 ASN A C 1
ATOM 605 O O . ASN A 1 72 ? -9.382 7.143 -9.535 1.00 61.31 72 ASN A O 1
ATOM 609 N N . ASP A 1 73 ? -9.473 5.233 -8.356 1.00 63.62 73 ASP A N 1
ATOM 610 C CA . ASP A 1 73 ? -9.950 5.826 -7.096 1.00 63.62 73 ASP A CA 1
ATOM 611 C C . ASP A 1 73 ? -8.791 6.429 -6.261 1.00 63.62 73 ASP A C 1
ATOM 613 O O . ASP A 1 73 ? -8.961 6.766 -5.090 1.00 63.62 73 ASP A O 1
ATOM 617 N N . GLY A 1 74 ? -7.593 6.532 -6.851 1.00 64.12 74 GLY A N 1
ATOM 618 C CA . GLY A 1 74 ? -6.383 7.092 -6.252 1.00 64.12 74 GLY A CA 1
ATOM 619 C C . GLY A 1 74 ? -5.243 6.074 -6.161 1.00 64.12 74 GLY A C 1
ATOM 620 O O . GLY A 1 74 ? -5.445 4.904 -5.834 1.00 64.12 74 GLY A O 1
ATOM 621 N N . PHE A 1 75 ? -4.008 6.537 -6.392 1.00 64.88 75 PHE A N 1
ATOM 622 C CA . PHE A 1 75 ? -2.798 5.698 -6.454 1.00 64.88 75 PHE A CA 1
ATOM 623 C C . PHE A 1 75 ? -2.582 4.818 -5.207 1.00 64.88 75 PHE A C 1
ATOM 625 O O . PHE A 1 75 ? -2.046 3.717 -5.298 1.00 64.88 75 PHE A O 1
ATOM 632 N N . LEU A 1 76 ? -3.023 5.271 -4.030 1.00 72.12 76 LEU A N 1
ATOM 633 C CA . LEU A 1 76 ? -2.869 4.527 -2.778 1.00 72.12 76 LEU A CA 1
ATOM 634 C C . LEU A 1 76 ? -4.028 3.567 -2.482 1.00 72.12 76 LEU A C 1
ATOM 636 O O . LEU A 1 76 ? -3.911 2.759 -1.561 1.00 72.12 76 LEU A O 1
ATOM 640 N N . PHE A 1 77 ? -5.132 3.607 -3.231 1.00 81.81 77 PHE A N 1
ATOM 641 C CA . PHE A 1 77 ? -6.352 2.885 -2.869 1.00 81.81 77 PHE A CA 1
ATOM 642 C C . PHE A 1 77 ? -6.126 1.374 -2.668 1.00 81.81 77 PHE A C 1
ATOM 644 O O . PHE A 1 77 ? -6.528 0.855 -1.624 1.00 81.81 77 PHE A O 1
ATOM 651 N N . PRO A 1 78 ? -5.422 0.641 -3.554 1.00 86.19 78 PRO A N 1
ATOM 652 C CA . PRO A 1 78 ? -5.163 -0.788 -3.338 1.00 86.19 78 PRO A CA 1
ATOM 653 C C . PRO A 1 78 ? -4.182 -1.084 -2.192 1.00 86.19 78 PRO A C 1
ATOM 655 O O . PRO A 1 78 ? -4.146 -2.211 -1.683 1.00 86.19 78 PRO A O 1
ATOM 658 N N . LEU A 1 79 ? -3.387 -0.088 -1.790 1.00 90.25 79 LEU A N 1
ATOM 659 C CA . LEU A 1 79 ? -2.385 -0.175 -0.725 1.00 90.25 79 LEU A CA 1
ATOM 660 C C . LEU A 1 79 ? -2.982 0.113 0.661 1.00 90.25 79 LEU A C 1
ATOM 662 O O . LEU A 1 79 ? -2.466 -0.390 1.659 1.00 90.25 79 LEU A O 1
ATOM 666 N N . VAL A 1 80 ? -4.086 0.863 0.732 1.00 91.75 80 VAL A N 1
ATOM 667 C CA . VAL A 1 80 ? -4.780 1.182 1.987 1.00 91.75 80 VAL A CA 1
ATOM 668 C C . VAL A 1 80 ? -5.629 -0.014 2.438 1.00 91.75 80 VAL A C 1
ATOM 670 O O . VAL A 1 80 ? -6.571 -0.420 1.747 1.00 91.75 80 VAL A O 1
ATOM 673 N N . PRO A 1 81 ? -5.375 -0.597 3.623 1.00 92.94 81 PRO A N 1
ATOM 674 C CA . PRO A 1 81 ? -6.147 -1.737 4.083 1.00 92.94 81 PRO A CA 1
ATOM 675 C C . PRO A 1 81 ? -7.630 -1.380 4.295 1.00 92.94 81 PRO A C 1
ATOM 677 O O . PRO A 1 81 ? -7.969 -0.264 4.680 1.00 92.94 81 PRO A O 1
ATOM 680 N N . PRO A 1 82 ? -8.562 -2.338 4.152 1.00 92.56 82 PRO A N 1
ATOM 681 C CA . PRO A 1 82 ? -9.999 -2.099 4.321 1.00 92.56 82 PRO A CA 1
ATOM 682 C C . PRO A 1 82 ? -10.417 -1.835 5.775 1.00 92.56 82 PRO A C 1
ATOM 684 O O . PRO A 1 82 ? -11.611 -1.720 6.049 1.00 92.56 82 PRO A O 1
ATOM 687 N N . CYS A 1 83 ? -9.458 -1.829 6.700 1.00 93.44 83 CYS A N 1
ATOM 688 C CA . CYS A 1 83 ? -9.662 -1.465 8.093 1.00 93.44 83 CYS A CA 1
ATOM 689 C C . CYS A 1 83 ? -9.457 0.036 8.345 1.00 93.44 83 CYS A C 1
ATOM 691 O O . CYS A 1 83 ? -9.832 0.491 9.420 1.00 93.44 83 CYS A O 1
ATOM 693 N N . GLU A 1 84 ? -8.906 0.773 7.375 1.00 92.88 84 GLU A N 1
ATOM 694 C CA . GLU A 1 84 ? -8.821 2.234 7.387 1.00 92.88 84 GLU A CA 1
ATOM 695 C C . GLU A 1 84 ? -9.921 2.829 6.486 1.00 92.88 84 GLU A C 1
ATOM 697 O O . GLU A 1 84 ? -10.151 2.286 5.393 1.00 92.88 84 GLU A O 1
ATOM 702 N N . PRO A 1 85 ? -10.619 3.899 6.909 1.00 89.50 85 PRO A N 1
ATOM 703 C CA . PRO A 1 85 ? -11.468 4.704 6.031 1.00 89.50 85 PRO A CA 1
ATOM 704 C C . PRO A 1 85 ? -10.676 5.286 4.853 1.00 89.50 85 PRO A C 1
ATOM 706 O O . PRO A 1 85 ? -9.460 5.438 4.930 1.00 89.50 85 PRO A O 1
ATOM 709 N N . ILE A 1 86 ? -11.363 5.585 3.748 1.00 87.12 86 ILE A N 1
ATOM 710 C CA . ILE A 1 86 ? -10.754 6.290 2.610 1.00 87.12 86 ILE A CA 1
ATOM 711 C C . ILE A 1 86 ? -11.045 7.769 2.814 1.00 87.12 86 ILE A C 1
ATOM 713 O O . ILE A 1 86 ? -12.012 8.301 2.281 1.00 87.12 86 ILE A O 1
ATOM 717 N N . GLU A 1 87 ? -10.247 8.371 3.678 1.00 89.94 87 GLU A N 1
ATOM 718 C CA . GLU A 1 87 ? -10.237 9.799 3.964 1.00 89.94 87 GLU A CA 1
ATOM 719 C C . GLU A 1 87 ? -8.787 10.239 3.792 1.00 89.94 87 GLU A C 1
ATOM 721 O O . GLU A 1 87 ? -7.886 9.593 4.341 1.00 89.94 87 GLU A O 1
ATOM 726 N N . ASP A 1 88 ? -8.547 11.279 3.002 1.00 85.62 88 ASP A N 1
ATOM 727 C CA . ASP A 1 88 ? -7.201 11.669 2.583 1.00 85.62 88 ASP A CA 1
ATOM 728 C C . ASP A 1 88 ? -6.286 11.908 3.786 1.00 85.62 88 ASP A C 1
ATOM 730 O O . ASP A 1 88 ? -5.188 11.354 3.854 1.00 85.62 88 ASP A O 1
ATOM 734 N N . GLU A 1 89 ? -6.765 12.617 4.809 1.00 88.75 89 GLU A N 1
ATOM 735 C CA . GLU A 1 89 ? -6.011 12.884 6.034 1.00 88.75 89 GLU A CA 1
ATOM 736 C C . GLU A 1 89 ? -5.607 11.591 6.753 1.00 88.75 89 GLU A C 1
ATOM 738 O O . GLU A 1 89 ? -4.485 11.467 7.249 1.00 88.75 89 GLU A O 1
ATOM 743 N N . ARG A 1 90 ? -6.501 10.596 6.790 1.00 89.12 90 ARG A N 1
ATOM 744 C CA . ARG A 1 90 ? -6.240 9.290 7.416 1.00 89.12 90 ARG A CA 1
ATOM 745 C C . ARG A 1 90 ? -5.221 8.490 6.616 1.00 89.12 90 ARG A C 1
ATOM 747 O O . ARG A 1 90 ? -4.364 7.824 7.197 1.00 89.12 90 ARG A O 1
ATOM 754 N N . ILE A 1 91 ? -5.295 8.568 5.290 1.00 88.56 91 ILE A N 1
ATOM 755 C CA . ILE A 1 91 ? -4.356 7.904 4.385 1.00 88.56 91 ILE A CA 1
ATOM 756 C C . ILE A 1 91 ? -2.962 8.518 4.527 1.00 88.56 91 ILE A C 1
ATOM 758 O O . ILE A 1 91 ? -1.988 7.770 4.638 1.00 88.56 91 ILE A O 1
ATOM 762 N N . TYR A 1 92 ? -2.852 9.847 4.578 1.00 88.75 92 TYR A N 1
ATOM 763 C CA . TYR A 1 92 ? -1.572 10.526 4.779 1.00 88.75 92 TYR A CA 1
ATOM 764 C C . TYR A 1 92 ? -0.970 10.211 6.150 1.00 88.75 92 TYR A C 1
ATOM 766 O O . TYR A 1 92 ? 0.194 9.830 6.212 1.00 88.75 92 TYR A O 1
ATOM 774 N N . GLN A 1 93 ? -1.766 10.217 7.224 1.00 90.56 93 GLN A N 1
ATOM 775 C CA . GLN A 1 93 ? -1.302 9.785 8.550 1.00 90.56 93 GLN A CA 1
ATOM 776 C C . GLN A 1 93 ? -0.770 8.347 8.534 1.00 90.56 93 GLN A C 1
ATOM 778 O O . GLN A 1 93 ? 0.285 8.055 9.095 1.00 90.56 93 GLN A O 1
ATOM 783 N N . LEU A 1 94 ? -1.484 7.432 7.872 1.00 90.75 94 LEU A N 1
ATOM 784 C CA . LEU A 1 94 ? -1.050 6.043 7.765 1.00 90.75 94 LEU A CA 1
ATOM 785 C C . LEU A 1 94 ? 0.247 5.915 6.952 1.00 90.75 94 LEU A C 1
ATOM 787 O O . LEU A 1 94 ? 1.129 5.135 7.315 1.00 90.75 94 LEU A O 1
ATOM 791 N N . ARG A 1 95 ? 0.377 6.691 5.871 1.00 90.62 95 ARG A N 1
ATOM 792 C CA . ARG A 1 95 ? 1.598 6.775 5.065 1.00 90.62 95 ARG A CA 1
ATOM 793 C C . ARG A 1 95 ? 2.773 7.289 5.891 1.00 90.62 95 ARG A C 1
ATOM 795 O O . ARG A 1 95 ? 3.844 6.696 5.809 1.00 90.62 95 ARG A O 1
ATOM 802 N N . ASP A 1 96 ? 2.579 8.325 6.696 1.00 92.38 96 ASP A N 1
ATOM 803 C CA . ASP A 1 96 ? 3.629 8.893 7.543 1.00 92.38 96 ASP A CA 1
ATOM 804 C C . ASP A 1 96 ? 4.099 7.894 8.603 1.00 92.38 96 ASP A C 1
ATOM 806 O O . ASP A 1 96 ? 5.299 7.720 8.805 1.00 92.38 96 ASP A O 1
ATOM 810 N N . GLU A 1 97 ? 3.176 7.142 9.206 1.00 92.69 97 GLU A N 1
ATOM 811 C CA . GLU A 1 97 ? 3.517 6.048 10.122 1.00 92.69 97 GLU A CA 1
ATOM 812 C C . GLU A 1 97 ? 4.324 4.939 9.428 1.00 92.69 97 GLU A C 1
ATOM 814 O O . GLU A 1 97 ? 5.269 4.401 10.006 1.00 92.69 97 GLU A O 1
ATOM 819 N N . VAL A 1 98 ? 3.992 4.592 8.180 1.00 91.19 98 VAL A N 1
ATOM 820 C CA . VAL A 1 98 ? 4.777 3.625 7.394 1.00 91.19 98 VAL A CA 1
ATOM 821 C C . VAL A 1 98 ? 6.159 4.177 7.052 1.00 91.19 98 VAL A C 1
ATOM 823 O O . VAL A 1 98 ? 7.148 3.464 7.226 1.00 91.19 98 VAL A O 1
ATOM 826 N N . ASN A 1 99 ? 6.250 5.436 6.620 1.00 90.50 99 ASN A N 1
ATOM 827 C CA . ASN A 1 99 ? 7.523 6.100 6.340 1.00 90.50 99 ASN A CA 1
ATOM 828 C C . ASN A 1 99 ? 8.409 6.133 7.586 1.00 90.50 99 ASN A C 1
ATOM 830 O O . ASN A 1 99 ? 9.595 5.838 7.499 1.00 90.50 99 ASN A O 1
ATOM 834 N N . GLN A 1 100 ? 7.830 6.402 8.757 1.00 90.06 100 GLN A N 1
ATOM 835 C CA . GLN A 1 100 ? 8.551 6.389 10.025 1.00 90.06 100 GLN A CA 1
ATOM 836 C C . GLN A 1 100 ? 9.105 4.995 10.358 1.00 90.06 100 GLN A C 1
ATOM 838 O O . GLN A 1 100 ? 10.212 4.878 10.883 1.00 90.06 100 GLN A O 1
ATOM 843 N N . VAL A 1 101 ? 8.366 3.926 10.051 1.00 88.00 101 VAL A N 1
ATOM 844 C CA . VAL A 1 101 ? 8.829 2.539 10.242 1.00 88.00 101 VAL A CA 1
ATOM 845 C C . VAL A 1 101 ? 9.968 2.197 9.286 1.00 88.00 101 VAL A C 1
ATOM 847 O O . VAL A 1 101 ? 10.966 1.624 9.722 1.00 88.00 101 VAL A O 1
ATOM 850 N N . LEU A 1 102 ? 9.829 2.548 8.005 1.00 87.50 102 LEU A N 1
ATOM 851 C CA . LEU A 1 102 ? 10.868 2.345 6.990 1.00 87.50 102 LEU A CA 1
ATOM 852 C C . LEU A 1 102 ? 12.146 3.081 7.374 1.00 87.50 102 LEU A C 1
ATOM 854 O O . LEU A 1 102 ? 13.205 2.469 7.477 1.00 87.50 102 LEU A O 1
ATOM 858 N N . TRP A 1 103 ? 12.006 4.355 7.718 1.00 86.88 103 TRP A N 1
ATOM 859 C CA . TRP A 1 103 ? 13.093 5.185 8.192 1.00 86.88 103 TRP A CA 1
ATOM 860 C C . TRP A 1 103 ? 13.792 4.583 9.423 1.00 86.88 103 TRP A C 1
ATOM 862 O O . TRP A 1 103 ? 15.013 4.504 9.487 1.00 86.88 103 TRP A O 1
ATOM 872 N N . GLN A 1 104 ? 13.039 4.099 10.416 1.00 83.56 104 GLN A N 1
ATOM 873 C CA . GLN A 1 104 ? 13.637 3.438 11.580 1.00 83.56 104 GLN A CA 1
ATOM 874 C C . GLN A 1 104 ? 14.388 2.155 11.218 1.00 83.56 104 GLN A C 1
ATOM 876 O O . GLN A 1 104 ? 15.368 1.827 11.888 1.00 83.56 104 GLN A O 1
ATOM 881 N N . ALA A 1 105 ? 13.919 1.400 10.225 1.00 81.12 105 ALA A N 1
ATOM 882 C CA . ALA A 1 105 ? 14.614 0.212 9.745 1.00 81.12 105 ALA A CA 1
ATOM 883 C C . ALA A 1 105 ? 15.919 0.595 9.031 1.00 81.12 105 ALA A C 1
ATOM 885 O O . ALA A 1 105 ? 16.956 -0.006 9.310 1.00 81.12 105 ALA A O 1
ATOM 886 N N . GLU A 1 106 ? 15.881 1.642 8.204 1.00 81.44 106 GLU A N 1
ATOM 887 C CA . GLU A 1 106 ? 17.055 2.227 7.555 1.00 81.44 106 GLU A CA 1
ATOM 888 C C . GLU A 1 106 ? 18.060 2.733 8.591 1.00 81.44 106 GLU A C 1
ATOM 890 O O . GLU A 1 106 ? 19.205 2.308 8.552 1.00 81.44 106 GLU A O 1
ATOM 895 N N . CYS A 1 107 ? 17.645 3.512 9.595 1.00 73.56 107 CYS A N 1
ATOM 896 C CA . CYS A 1 107 ? 18.523 3.987 10.672 1.00 73.56 107 CYS A CA 1
ATOM 897 C C . CYS A 1 107 ? 19.136 2.880 11.534 1.00 73.56 107 CYS A C 1
ATOM 899 O O . CYS A 1 107 ? 20.235 3.026 12.066 1.00 73.56 107 CYS A O 1
ATOM 901 N N . ARG A 1 108 ? 18.413 1.777 11.752 1.00 63.66 108 ARG A N 1
ATOM 902 C CA . ARG A 1 108 ? 18.978 0.625 12.470 1.00 63.66 108 ARG A CA 1
ATOM 903 C C . ARG A 1 108 ? 20.036 -0.090 11.630 1.00 63.66 108 ARG A C 1
ATOM 905 O O . ARG A 1 108 ? 20.927 -0.703 12.208 1.00 63.66 108 ARG A O 1
ATOM 912 N N . GLY A 1 109 ? 19.947 0.003 10.301 1.00 58.72 109 GLY A N 1
ATOM 913 C CA . GLY A 1 109 ? 20.986 -0.436 9.368 1.00 58.72 109 GLY A CA 1
ATOM 914 C C . GLY A 1 109 ? 22.082 0.610 9.106 1.00 58.72 109 GLY A C 1
ATOM 915 O O . GLY A 1 109 ? 23.210 0.238 8.801 1.00 58.72 109 GLY A O 1
ATOM 916 N N . ALA A 1 110 ? 21.777 1.899 9.263 1.00 54.69 110 ALA A N 1
ATOM 917 C CA . ALA A 1 110 ? 22.629 3.043 8.958 1.00 54.69 110 ALA A CA 1
ATOM 918 C C . ALA A 1 110 ? 22.593 4.047 10.122 1.00 54.69 110 ALA A C 1
ATOM 920 O O . ALA A 1 110 ? 21.616 4.757 10.330 1.00 54.69 110 ALA A O 1
ATOM 921 N N . GLN A 1 111 ? 23.666 4.116 10.907 1.00 45.31 111 GLN A N 1
ATOM 922 C CA . GLN A 1 111 ? 23.774 5.008 12.064 1.00 45.31 111 GLN A CA 1
ATOM 923 C C . GLN A 1 111 ? 23.748 6.499 11.665 1.00 45.31 111 GLN A C 1
ATOM 925 O O . GLN A 1 111 ? 24.802 7.113 11.539 1.00 45.31 111 GLN A O 1
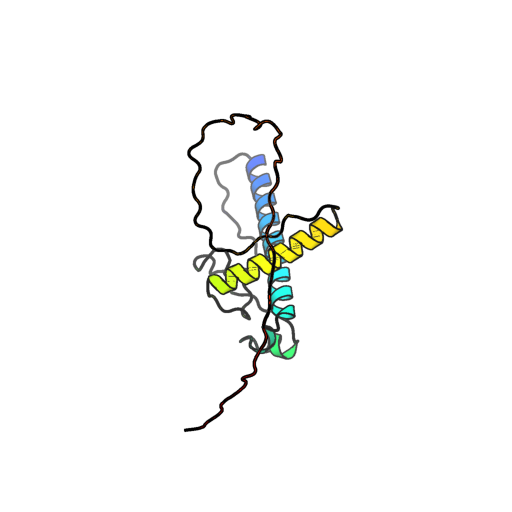ATOM 930 N N . THR A 1 112 ? 22.576 7.120 11.496 1.00 42.00 112 THR A N 1
ATOM 931 C CA . THR A 1 112 ? 22.339 8.559 11.766 1.00 42.00 112 THR A CA 1
ATOM 932 C C . THR A 1 112 ? 20.832 8.875 11.773 1.00 42.00 112 THR A C 1
ATOM 934 O O . THR A 1 112 ? 20.134 8.463 10.849 1.00 42.00 112 THR A O 1
ATOM 937 N N . PRO A 1 113 ? 20.291 9.579 12.791 1.00 45.12 113 PRO A N 1
ATOM 938 C CA . PRO A 1 113 ? 18.876 9.963 12.841 1.00 45.12 113 PRO A CA 1
ATOM 939 C C . PRO A 1 113 ? 18.563 11.173 11.934 1.00 45.12 113 PRO A C 1
ATOM 941 O O . PRO A 1 113 ? 19.450 11.992 11.688 1.00 45.12 113 PRO A O 1
ATOM 944 N N . PRO A 1 114 ? 17.307 11.347 11.485 1.00 51.59 114 PRO A N 1
ATOM 945 C CA . PRO A 1 114 ? 16.877 12.506 10.728 1.00 51.59 114 PRO A CA 1
ATOM 946 C C . PRO A 1 114 ? 16.474 13.614 11.711 1.00 51.59 114 PRO A C 1
ATOM 948 O O . PRO A 1 114 ? 16.124 13.339 12.869 1.00 51.59 114 PRO A O 1
ATOM 951 N N . PRO A 1 115 ? 16.453 14.879 11.273 1.00 42.56 115 PRO A N 1
ATOM 952 C CA . PRO A 1 115 ? 15.828 15.925 12.063 1.00 42.56 115 PRO A CA 1
ATOM 953 C C . PRO A 1 115 ? 14.328 15.622 12.255 1.00 42.56 115 PRO A C 1
ATOM 955 O O . PRO A 1 115 ? 13.688 15.054 11.366 1.00 42.56 115 PRO A O 1
ATOM 958 N N . PRO A 1 116 ? 13.739 15.988 13.406 1.00 46.25 116 PRO A N 1
ATOM 959 C CA . PRO A 1 116 ? 12.318 15.780 13.653 1.00 46.25 116 PRO A CA 1
ATOM 960 C C . PRO A 1 116 ? 11.473 16.539 12.622 1.00 46.25 116 PRO A C 1
ATOM 962 O O . PRO A 1 116 ? 11.604 17.757 12.484 1.00 46.25 116 PRO A O 1
ATOM 965 N N . VAL A 1 117 ? 10.561 15.832 11.948 1.00 49.03 117 VAL A N 1
ATOM 966 C CA . VAL A 1 117 ? 9.503 16.457 11.146 1.00 49.03 117 VAL A CA 1
ATOM 967 C C . VAL A 1 117 ? 8.536 17.128 12.118 1.00 49.03 117 VAL A C 1
ATOM 969 O O . VAL A 1 117 ? 7.726 16.479 12.779 1.00 49.03 117 VAL A O 1
ATOM 972 N N . ARG A 1 118 ? 8.657 18.449 12.260 1.00 36.47 118 ARG A N 1
ATOM 973 C CA . ARG A 1 118 ? 7.656 19.257 12.953 1.00 36.47 118 ARG A CA 1
ATOM 974 C C . ARG A 1 118 ? 6.442 19.378 12.036 1.00 36.47 118 ARG A C 1
ATOM 976 O O . ARG A 1 118 ? 6.465 20.165 11.097 1.00 36.47 118 ARG A O 1
ATOM 983 N N . CYS A 1 119 ? 5.372 18.643 12.330 1.00 38.53 119 CYS A N 1
ATOM 984 C CA . CYS A 1 119 ? 4.042 18.989 11.835 1.00 38.53 119 CYS A CA 1
ATOM 985 C C . CYS A 1 119 ? 3.615 20.302 12.508 1.00 38.53 119 CYS A C 1
ATOM 987 O O . CYS A 1 119 ? 3.007 20.299 13.574 1.00 38.53 119 CYS A O 1
ATOM 989 N N . ALA A 1 120 ? 4.000 21.431 11.924 1.00 38.88 120 ALA A N 1
ATOM 990 C CA . ALA A 1 120 ? 3.516 22.749 12.298 1.00 38.88 120 ALA A CA 1
ATOM 991 C C . ALA A 1 120 ? 3.207 23.504 11.007 1.00 38.88 120 ALA A C 1
ATOM 993 O O . ALA A 1 120 ? 4.062 23.595 10.129 1.00 38.88 120 ALA A O 1
ATOM 994 N N . GLY A 1 121 ? 1.977 24.005 10.885 1.00 40.38 121 GLY A N 1
ATOM 995 C CA . GLY A 1 121 ? 1.536 24.813 9.754 1.00 40.38 121 GLY A CA 1
ATOM 996 C C . GLY A 1 121 ? 2.342 26.103 9.639 1.00 40.38 121 GLY A C 1
ATOM 997 O O . GLY A 1 121 ? 1.957 27.127 10.194 1.00 40.38 121 GLY A O 1
ATOM 998 N N . GLN A 1 122 ? 3.449 26.053 8.905 1.00 39.38 122 GLN A N 1
ATOM 999 C CA . GLN A 1 122 ? 4.088 27.237 8.356 1.00 39.38 122 GLN A CA 1
ATOM 1000 C C . GLN A 1 122 ? 3.742 27.330 6.869 1.00 39.38 122 GLN A C 1
ATOM 1002 O O . GLN A 1 122 ? 3.948 26.355 6.142 1.00 39.38 122 GLN A O 1
ATOM 1007 N N . PRO A 1 123 ? 3.216 28.472 6.394 1.00 36.47 123 PRO A N 1
ATOM 1008 C CA . PRO A 1 123 ? 3.140 28.716 4.965 1.00 36.47 123 PRO A CA 1
ATOM 1009 C C . PRO A 1 123 ? 4.563 28.752 4.396 1.00 36.47 123 PRO A C 1
ATOM 1011 O O . PRO A 1 123 ? 5.458 29.369 4.976 1.00 36.47 123 PRO A O 1
ATOM 1014 N N . LEU A 1 124 ? 4.764 28.065 3.271 1.00 38.09 124 LEU A N 1
ATOM 1015 C CA . LEU A 1 124 ? 5.988 28.136 2.478 1.00 38.09 124 LEU A CA 1
ATOM 1016 C C . LEU A 1 124 ? 6.151 29.574 1.972 1.00 38.09 124 LEU A C 1
ATOM 1018 O O . LEU A 1 124 ? 5.470 29.983 1.035 1.00 38.09 124 LEU A O 1
ATOM 1022 N N . VAL A 1 125 ? 7.031 30.344 2.609 1.00 40.91 125 VAL A N 1
ATOM 1023 C CA . VAL A 1 125 ? 7.552 31.585 2.034 1.00 40.91 125 VAL A CA 1
ATOM 1024 C C . VAL A 1 125 ? 8.741 31.181 1.173 1.00 40.91 125 VAL A C 1
ATOM 1026 O O . VAL A 1 125 ? 9.716 30.628 1.681 1.00 40.91 125 VAL A O 1
ATOM 1029 N N . PHE A 1 126 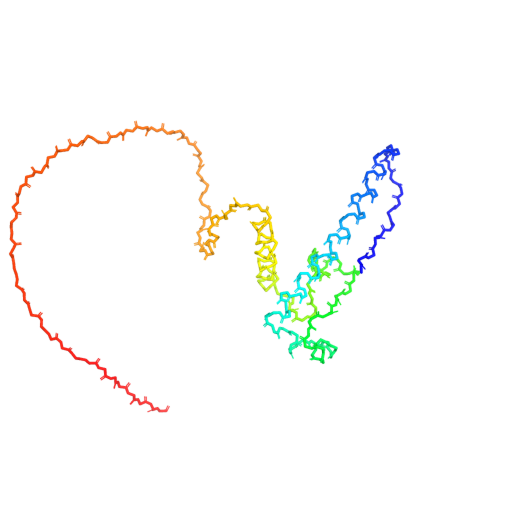? 8.626 31.386 -0.136 1.00 36.16 126 PHE A N 1
ATOM 1030 C CA . PHE A 1 126 ? 9.749 31.237 -1.050 1.00 36.16 126 PHE A CA 1
ATOM 1031 C C . PHE A 1 126 ? 10.645 32.468 -0.899 1.00 36.16 126 PHE A C 1
ATOM 1033 O O . PHE A 1 126 ? 10.181 33.599 -1.021 1.00 36.16 126 PHE A O 1
ATOM 1040 N N . ASP A 1 127 ? 11.908 32.227 -0.560 1.00 43.78 127 ASP A N 1
ATOM 1041 C CA . ASP A 1 127 ? 12.954 33.243 -0.497 1.00 43.78 127 ASP A CA 1
ATOM 1042 C C . ASP A 1 127 ? 13.435 33.473 -1.940 1.00 43.78 127 ASP A C 1
ATOM 1044 O O . ASP A 1 127 ? 14.152 32.643 -2.511 1.00 43.78 127 ASP A O 1
ATOM 1048 N N . ASP A 1 128 ? 12.947 34.544 -2.570 1.00 46.56 128 ASP A N 1
ATOM 1049 C CA . ASP A 1 128 ? 13.419 35.010 -3.876 1.00 46.56 128 ASP A CA 1
ATOM 1050 C C . ASP A 1 128 ? 14.857 35.508 -3.705 1.00 46.56 128 ASP A C 1
ATOM 1052 O O . ASP A 1 128 ? 15.118 36.642 -3.305 1.00 46.56 128 ASP A O 1
ATOM 1056 N N . GLY A 1 129 ? 15.791 34.584 -3.920 1.00 48.19 129 GLY A N 1
ATOM 1057 C CA . GLY A 1 129 ? 17.146 34.686 -3.410 1.00 48.19 129 GLY A CA 1
ATOM 1058 C C . GLY A 1 129 ? 17.910 35.960 -3.761 1.00 48.19 129 GLY A C 1
ATOM 1059 O O . GLY A 1 129 ? 17.879 36.436 -4.892 1.00 48.19 129 GLY A O 1
ATOM 1060 N N . GLN A 1 130 ? 18.732 36.405 -2.805 1.00 44.84 130 GLN A N 1
ATOM 1061 C CA . GLN A 1 130 ? 20.055 36.981 -3.063 1.00 44.84 130 GLN A CA 1
ATOM 1062 C C . GLN A 1 130 ? 20.943 37.000 -1.795 1.00 44.84 130 GLN A C 1
ATOM 1064 O O . GLN A 1 130 ? 20.660 37.697 -0.832 1.00 44.84 130 GLN A O 1
ATOM 1069 N N . THR A 1 131 ? 22.025 36.208 -1.870 1.00 40.06 131 THR A N 1
ATOM 1070 C CA . THR A 1 131 ? 23.407 36.292 -1.311 1.00 40.06 131 THR A CA 1
ATOM 1071 C C . THR A 1 131 ? 23.722 36.823 0.111 1.00 40.06 131 THR A C 1
ATOM 1073 O O . THR A 1 131 ? 23.175 37.826 0.555 1.00 40.06 131 THR A O 1
ATOM 1076 N N . PRO A 1 132 ? 24.713 36.224 0.821 1.00 40.03 132 PRO A N 1
ATOM 1077 C CA . PRO A 1 132 ? 24.991 36.502 2.226 1.00 40.03 132 PRO A CA 1
ATOM 1078 C C . PRO A 1 132 ? 25.980 37.662 2.406 1.00 40.03 132 PRO A C 1
ATOM 1080 O O . PRO A 1 132 ? 27.048 37.678 1.794 1.00 40.03 132 PRO A O 1
ATOM 1083 N N . VAL A 1 133 ? 25.691 38.567 3.343 1.00 39.03 133 VAL A N 1
ATOM 1084 C CA . VAL A 1 133 ? 26.686 39.499 3.889 1.00 39.03 133 VAL A CA 1
ATOM 1085 C C . VAL A 1 133 ? 26.976 39.098 5.332 1.00 39.03 133 VAL A C 1
ATOM 1087 O O . VAL A 1 133 ? 26.118 39.159 6.211 1.00 39.03 133 VAL A O 1
ATOM 1090 N N . ARG A 1 134 ? 28.205 38.627 5.562 1.00 45.84 134 ARG A N 1
ATOM 1091 C CA . ARG A 1 134 ? 28.802 38.535 6.894 1.00 45.84 134 ARG A CA 1
ATOM 1092 C C . ARG A 1 134 ? 29.095 39.956 7.354 1.00 45.84 134 ARG A C 1
ATOM 1094 O O . ARG A 1 134 ? 30.054 40.530 6.865 1.00 45.84 134 ARG A O 1
ATOM 1101 N N . ASP A 1 135 ? 28.365 40.436 8.351 1.00 38.91 135 ASP A N 1
ATOM 1102 C CA . ASP A 1 135 ? 28.859 41.502 9.216 1.00 38.91 135 ASP A CA 1
ATOM 1103 C C . ASP A 1 135 ? 28.649 41.122 10.680 1.00 38.91 135 ASP A C 1
ATOM 1105 O O . ASP A 1 135 ? 27.539 40.986 11.193 1.00 38.91 135 ASP A O 1
ATOM 1109 N N . ALA A 1 136 ? 29.776 40.876 11.343 1.00 44.84 136 ALA A N 1
ATOM 1110 C CA . ALA A 1 136 ? 29.855 40.693 12.777 1.00 44.84 136 ALA A CA 1
ATOM 1111 C C . ALA A 1 136 ? 29.670 42.052 13.472 1.00 44.84 136 ALA A C 1
ATOM 1113 O O . ALA A 1 136 ? 30.401 42.988 13.148 1.00 44.84 136 ALA A O 1
ATOM 1114 N N . PRO A 1 137 ? 28.794 42.184 14.482 1.00 45.25 137 PRO A N 1
ATOM 1115 C CA . PRO A 1 137 ? 28.825 43.360 15.334 1.00 45.25 137 PRO A CA 1
ATOM 1116 C C . PRO A 1 137 ? 29.969 43.250 16.364 1.00 45.25 137 PRO A C 1
ATOM 1118 O O . PRO A 1 137 ? 30.180 42.182 16.959 1.00 45.25 137 PRO A O 1
ATOM 1121 N N . PRO A 1 138 ? 30.726 44.336 16.607 1.00 49.78 138 PRO A N 1
ATOM 1122 C CA . PRO A 1 138 ? 31.831 44.338 17.552 1.00 49.78 138 PRO A CA 1
ATOM 1123 C C . PRO A 1 138 ? 31.345 44.274 19.005 1.00 49.78 138 PRO A C 1
ATOM 1125 O O . PRO A 1 138 ? 30.298 44.793 19.389 1.00 49.78 138 PRO A O 1
ATOM 1128 N N . ARG A 1 139 ? 32.165 43.631 19.841 1.00 46.41 139 ARG A N 1
ATOM 1129 C CA . ARG A 1 139 ? 31.987 43.544 21.293 1.00 46.41 139 ARG A CA 1
ATOM 1130 C C . ARG A 1 139 ? 32.273 44.887 21.987 1.00 46.41 139 ARG A C 1
ATOM 1132 O O . ARG A 1 139 ? 33.261 45.540 21.673 1.00 46.41 139 ARG A O 1
ATOM 1139 N N . ARG A 1 140 ? 31.549 45.075 23.103 1.00 46.31 140 ARG A N 1
ATOM 1140 C CA . ARG A 1 140 ? 31.811 45.896 24.314 1.00 46.31 140 ARG A CA 1
ATOM 1141 C C . ARG A 1 140 ? 31.224 47.316 24.335 1.00 46.31 140 ARG A C 1
ATOM 1143 O O . ARG A 1 140 ? 31.768 48.222 23.726 1.00 46.31 140 ARG A O 1
ATOM 1150 N N . ARG A 1 141 ? 30.326 47.554 25.297 1.00 42.16 141 ARG A N 1
ATOM 1151 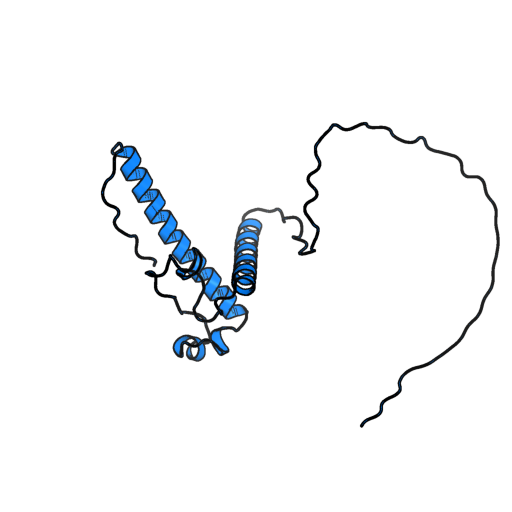C CA . ARG A 1 141 ? 30.690 48.098 26.622 1.00 42.16 141 ARG A CA 1
ATOM 1152 C C . ARG A 1 141 ? 29.578 47.823 27.639 1.00 42.16 141 ARG A C 1
ATOM 1154 O O . ARG A 1 141 ? 28.416 48.112 27.394 1.00 42.16 141 ARG A O 1
ATOM 1161 N N . ARG A 1 142 ? 29.968 47.201 28.755 1.00 47.84 142 ARG A N 1
ATOM 1162 C CA . ARG A 1 142 ? 29.230 47.201 30.022 1.00 47.84 142 ARG A CA 1
ATOM 1163 C C . ARG A 1 142 ? 29.451 48.571 30.644 1.00 47.84 142 ARG A C 1
ATOM 1165 O O . ARG A 1 142 ? 30.615 48.918 30.787 1.00 47.84 142 ARG A O 1
ATOM 1172 N N . ASP A 1 143 ? 28.386 49.229 31.076 1.00 46.56 143 ASP A N 1
ATOM 1173 C CA . ASP A 1 143 ? 28.412 50.154 32.206 1.00 46.56 143 ASP A CA 1
ATOM 1174 C C . ASP A 1 143 ? 27.120 49.971 33.030 1.00 46.56 143 ASP A C 1
ATOM 1176 O O . ASP A 1 143 ? 26.067 49.603 32.509 1.00 46.56 143 ASP A O 1
ATOM 1180 N N . HIS A 1 144 ? 27.292 50.077 34.346 1.00 42.75 144 HIS A N 1
ATOM 1181 C CA . HIS A 1 144 ? 26.385 49.742 35.449 1.00 42.75 144 HIS A CA 1
ATOM 1182 C C . HIS A 1 144 ? 25.191 50.698 35.640 1.00 42.75 144 HIS A C 1
ATOM 1184 O O . HIS A 1 144 ? 25.258 51.836 35.196 1.00 42.75 144 HIS A O 1
ATOM 1190 N N . VAL A 1 145 ? 24.180 50.230 36.407 1.00 45.03 145 VAL A N 1
ATOM 1191 C CA . VAL A 1 145 ? 23.418 50.880 37.527 1.00 45.03 145 VAL A CA 1
ATOM 1192 C C . VAL A 1 145 ? 22.058 50.143 37.637 1.00 45.03 145 VAL A C 1
ATOM 1194 O O . VAL A 1 145 ? 21.308 50.115 36.673 1.00 45.03 145 VAL A O 1
ATOM 1197 N N . ALA A 1 146 ? 21.810 49.249 38.605 1.00 40.97 146 ALA A N 1
ATOM 1198 C CA . ALA A 1 146 ? 21.455 49.402 40.032 1.00 40.97 146 ALA A CA 1
ATOM 1199 C C . ALA A 1 146 ? 19.987 49.824 40.315 1.00 40.97 146 ALA A C 1
ATOM 1201 O O . ALA A 1 146 ? 19.547 50.885 39.894 1.00 40.97 146 ALA A O 1
ATOM 1202 N N . GLY A 1 147 ? 19.283 48.986 41.098 1.00 39.53 147 GLY A N 1
ATOM 1203 C CA . GLY A 1 147 ? 17.945 49.189 41.695 1.00 39.53 147 GLY A CA 1
ATOM 1204 C C . GLY A 1 147 ? 17.213 47.839 41.836 1.00 39.53 147 GLY A C 1
ATOM 1205 O O . GLY A 1 147 ? 16.801 47.288 40.825 1.00 39.53 147 GLY A O 1
ATOM 1206 N N . ARG A 1 148 ? 17.265 47.103 42.968 1.00 37.25 148 ARG A N 1
ATOM 1207 C CA . ARG A 1 148 ? 16.414 47.205 44.192 1.00 37.25 148 ARG A CA 1
ATOM 1208 C C . ARG A 1 148 ? 14.930 47.447 43.866 1.00 37.25 148 ARG A C 1
ATOM 1210 O O . ARG A 1 148 ? 14.657 48.341 43.087 1.00 37.25 148 ARG A O 1
ATOM 1217 N N . ALA A 1 149 ? 13.924 46.837 44.484 1.00 39.06 149 ALA A N 1
ATOM 1218 C CA . ALA A 1 149 ? 13.712 45.715 45.403 1.00 39.06 149 ALA A CA 1
ATOM 1219 C C . ALA A 1 149 ? 12.166 45.573 45.529 1.00 39.06 149 ALA A C 1
ATOM 1221 O O . ALA A 1 149 ? 11.443 46.426 45.020 1.00 39.06 149 ALA A O 1
ATOM 1222 N N . ASP A 1 150 ? 11.713 44.560 46.270 1.00 43.22 150 ASP A N 1
ATOM 1223 C CA . ASP A 1 150 ? 10.464 44.550 47.058 1.00 43.22 150 ASP A CA 1
ATOM 1224 C C . ASP A 1 150 ? 9.151 43.974 46.459 1.00 43.22 150 ASP A C 1
ATOM 1226 O O . ASP A 1 150 ? 8.429 44.597 45.690 1.00 43.22 150 ASP A O 1
ATOM 1230 N N . THR A 1 151 ? 8.919 42.715 46.876 1.00 41.56 151 THR A N 1
ATOM 1231 C CA . THR A 1 151 ? 7.817 42.183 47.727 1.00 41.56 151 THR A CA 1
ATOM 1232 C C . THR A 1 151 ? 6.352 42.038 47.272 1.00 41.56 151 THR A C 1
ATOM 1234 O O . THR A 1 151 ? 5.794 42.816 46.510 1.00 41.56 151 THR A O 1
ATOM 1237 N N . ALA A 1 152 ? 5.755 41.027 47.937 1.00 47.69 152 ALA A N 1
ATOM 1238 C CA . ALA A 1 152 ? 4.345 40.707 48.218 1.00 47.69 152 ALA A CA 1
ATOM 1239 C C . ALA A 1 152 ? 3.619 39.832 47.174 1.00 47.69 152 ALA A C 1
ATOM 1241 O O . ALA A 1 152 ? 3.471 40.204 46.019 1.00 47.69 152 ALA A O 1
ATOM 1242 N N . GLU A 1 153 ? 3.332 38.553 47.452 1.00 41.47 153 GLU A N 1
ATOM 1243 C CA . GLU A 1 153 ? 2.382 37.955 48.426 1.00 41.47 153 GLU A CA 1
ATOM 1244 C C . GLU A 1 153 ? 0.918 37.910 47.953 1.00 41.47 153 GLU A C 1
ATOM 1246 O O . GLU A 1 153 ? 0.310 38.931 47.656 1.00 41.47 153 GLU A O 1
ATOM 1251 N N . GLY A 1 154 ? 0.349 36.696 48.021 1.00 42.47 154 GLY A N 1
ATOM 1252 C CA . GLY A 1 154 ? -1.091 36.419 48.113 1.00 42.47 154 GLY A CA 1
ATOM 1253 C C . GLY A 1 154 ? -1.854 36.412 46.780 1.00 42.47 154 GLY A C 1
ATOM 1254 O O . GLY A 1 154 ? -1.577 37.188 45.885 1.00 42.47 154 GLY A O 1
ATOM 1255 N N . ALA A 1 155 ? -2.865 35.582 46.540 1.00 45.25 155 ALA A N 1
ATOM 1256 C CA . ALA A 1 155 ? -3.495 34.547 47.337 1.00 45.25 155 ALA A CA 1
ATOM 1257 C C . ALA A 1 155 ? -4.409 33.714 46.403 1.00 45.25 155 ALA A C 1
ATOM 1259 O O . ALA A 1 155 ? -4.991 34.234 45.458 1.00 45.25 155 ALA A O 1
ATOM 1260 N N . THR A 1 156 ? -4.493 32.412 46.689 1.00 47.56 156 THR A N 1
ATOM 1261 C CA . THR A 1 156 ? -5.684 31.533 46.666 1.00 47.56 156 THR A CA 1
ATOM 1262 C C . THR A 1 156 ? -6.842 31.760 45.675 1.00 47.56 156 THR A C 1
ATOM 1264 O O . THR A 1 156 ? -7.517 32.783 45.711 1.00 47.56 156 THR A O 1
ATOM 1267 N N . GLY A 1 157 ? -7.249 30.687 44.978 1.00 44.09 157 GLY A N 1
ATOM 1268 C CA . GLY A 1 157 ? -8.633 30.543 44.500 1.00 44.09 157 GLY A CA 1
ATOM 1269 C C . GLY A 1 157 ? -8.862 29.420 43.482 1.00 44.09 157 GLY A C 1
ATOM 1270 O O . GLY A 1 157 ? -8.678 29.604 42.286 1.00 44.09 157 GLY A O 1
ATOM 1271 N N . ARG A 1 158 ? -9.320 28.257 43.950 1.00 51.06 158 ARG A N 1
ATOM 1272 C CA . ARG A 1 158 ? -9.891 27.135 43.173 1.00 51.06 158 ARG A CA 1
ATOM 1273 C C . ARG A 1 158 ? -11.219 26.755 43.867 1.00 51.06 158 ARG A C 1
ATOM 1275 O O . ARG A 1 158 ? -11.341 27.052 45.053 1.00 51.06 158 ARG A O 1
ATOM 1282 N N . PRO A 1 159 ? -12.079 25.891 43.301 1.00 55.25 159 PRO A N 1
ATOM 1283 C CA . PRO A 1 159 ? -12.902 25.978 42.090 1.00 55.25 159 PRO A CA 1
ATOM 1284 C C . PRO A 1 159 ? -14.414 26.103 42.412 1.00 55.25 159 PRO A C 1
ATOM 1286 O O . PRO A 1 159 ? -14.870 25.666 43.465 1.00 55.25 159 PRO A O 1
ATOM 1289 N N . GLY A 1 160 ? -15.218 26.599 41.466 1.00 51.31 160 GLY A N 1
ATOM 1290 C CA . GLY A 1 160 ? -16.687 26.587 41.543 1.00 51.31 160 GLY A CA 1
ATOM 1291 C C . GLY A 1 160 ? -17.309 25.590 40.561 1.00 51.31 160 GLY A C 1
ATOM 1292 O O . GLY A 1 160 ? -17.006 25.615 39.373 1.00 51.31 160 GLY A O 1
ATOM 1293 N N . ARG A 1 161 ? -18.171 24.712 41.080 1.00 49.38 161 ARG A N 1
ATOM 1294 C CA . ARG A 1 161 ? -18.943 23.662 40.399 1.00 49.38 161 ARG A CA 1
ATOM 1295 C C . ARG A 1 161 ? -20.431 23.976 40.613 1.00 49.38 161 ARG A C 1
ATOM 1297 O O . ARG A 1 161 ? -20.816 24.137 41.764 1.00 49.38 161 ARG A O 1
ATOM 1304 N N . ALA A 1 162 ? -21.246 24.016 39.559 1.00 52.25 162 ALA A N 1
ATOM 1305 C CA . ALA A 1 162 ? -22.714 23.858 39.575 1.00 52.25 162 ALA A CA 1
ATOM 1306 C C . ALA A 1 162 ? -23.150 23.637 38.108 1.00 52.25 162 ALA A C 1
ATOM 1308 O O . ALA A 1 162 ? -22.754 24.420 37.253 1.00 52.25 162 ALA A O 1
ATOM 1309 N N . ASN A 1 163 ? -23.657 22.472 37.695 1.00 51.12 163 ASN A N 1
ATOM 1310 C CA . ASN A 1 163 ? -25.031 21.965 37.839 1.00 51.12 163 ASN A CA 1
ATOM 1311 C C . ASN A 1 163 ? -26.116 22.970 37.420 1.00 51.12 163 ASN A C 1
ATOM 1313 O O . ASN A 1 163 ? -26.507 23.822 38.214 1.00 51.12 163 ASN A O 1
ATOM 1317 N N . ALA A 1 164 ? -26.624 22.769 36.205 1.00 57.03 164 ALA A N 1
ATOM 1318 C CA . ALA A 1 164 ? -28.023 22.907 35.813 1.00 57.03 164 ALA A CA 1
ATOM 1319 C C . ALA A 1 164 ? -28.300 21.845 34.738 1.00 57.03 164 ALA A C 1
ATOM 1321 O O . ALA A 1 164 ? -27.387 21.630 33.904 1.00 57.03 164 ALA A O 1
#

Sequence (164 aa):
MFKVPEIPRGFGTDAQWELGERERADCYRNMGIILGLMQWVCTRLGNHRRCRLRVCRRKRRCAGRRPEDRWNDGFLFPLVPPCEPIEDERIYQLRDEVNQVLWQAECRGAQTPPPPVRCAGQPLVFDDGQTPVRDAPPRRRRDHVAGRADTAEGATGRPGRANA

Organism: NCBI:txid2682096

Secondary structure (DSSP, 8-state):
-PPPPP----SS-HHHHHHHHHHHHHHHHHHHHHHHHHHHHHHHTTGGGT-SSHHHHHHTS------TT-GGG-TTTTTS-TTS---HHHHHHHHHHHHHHHHHHHHHHSS-PPPP-------------------PPPP-------------------------

Radius of gyration: 28.62 Å; chains: 1; bounding box: 60×64×78 Å